Protein AF-A0A6M0K712-F1 (afdb_monomer)

Nearest PDB structures (foldseek):
  5irg-assembly1_A  TM=6.429E-01  e=1.440E-02  Roseburia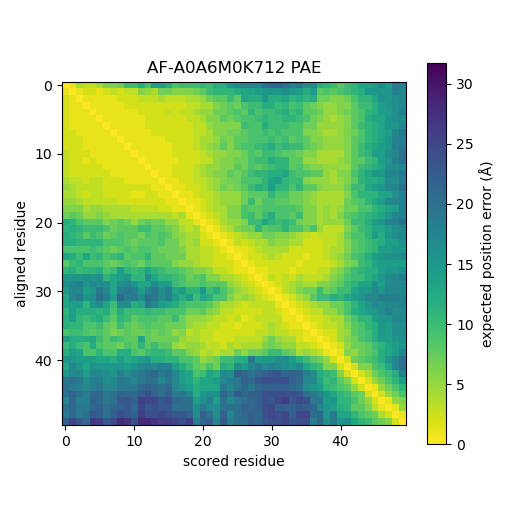 intestinalis XB6B4
  5hhl-assembly4_G  TM=6.660E-01  e=2.835E-02  Agathobacter rectalis M104/1
  8yt8-assembly1_B  TM=5.661E-01  e=4.568E+00  Mus musculus

Foldseek 3Di:
DVVVVVVQVVCVVVVNDDFADWDWDWDADPVGDTDTDTHGPPDPPDDDDD

Structur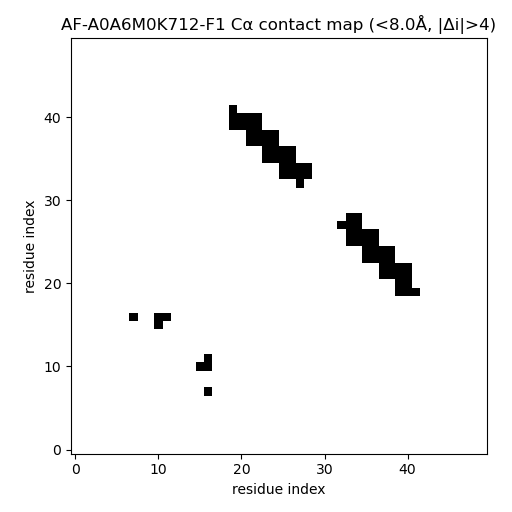e (mmCIF, N/CA/C/O backbone):
data_AF-A0A6M0K712-F1
#
_entry.id   AF-A0A6M0K712-F1
#
loop_
_atom_site.group_PDB
_atom_site.id
_atom_site.type_symbol
_atom_site.label_atom_id
_atom_site.label_alt_id
_atom_site.label_comp_id
_atom_site.label_asym_id
_atom_site.label_entity_id
_atom_site.label_seq_id
_atom_site.pdbx_PDB_ins_code
_atom_site.Cartn_x
_atom_site.Cartn_y
_atom_site.Cartn_z
_atom_site.occupancy
_atom_site.B_iso_or_equiv
_atom_site.auth_seq_id
_atom_site.auth_comp_id
_atom_site.auth_asym_id
_atom_site.auth_atom_id
_atom_site.pdbx_PDB_model_num
ATOM 1 N N . VAL A 1 1 ? -20.205 6.029 -6.779 1.00 77.94 1 VAL A N 1
ATOM 2 C CA . VAL A 1 1 ? -18.846 6.319 -6.230 1.00 77.94 1 VAL A CA 1
ATOM 3 C C . VAL A 1 1 ? -18.911 6.625 -4.732 1.00 77.94 1 VAL A C 1
ATOM 5 O O . VAL A 1 1 ? -18.009 6.279 -3.980 1.00 77.94 1 VAL A O 1
ATOM 8 N N . GLU A 1 2 ? -20.013 7.210 -4.286 1.00 91.62 2 GLU A N 1
ATOM 9 C CA . GLU A 1 2 ? -20.321 7.663 -2.934 1.00 91.62 2 GLU A CA 1
ATOM 10 C C . GLU A 1 2 ? -20.18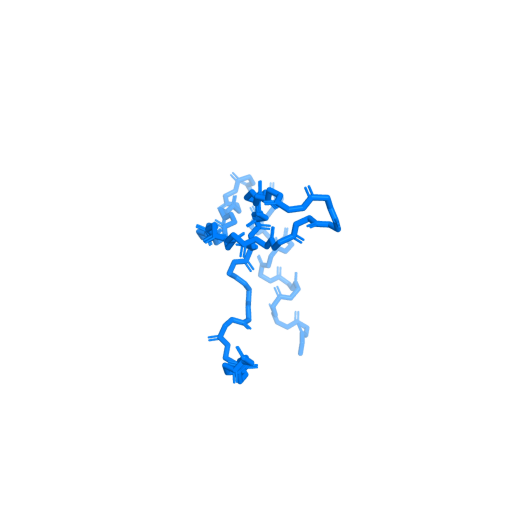0 6.568 -1.867 1.00 91.62 2 GLU A C 1
ATOM 12 O O . GLU A 1 2 ? -19.542 6.796 -0.844 1.00 91.62 2 GLU A O 1
ATOM 17 N N . ALA A 1 3 ? -20.699 5.362 -2.120 1.00 87.31 3 ALA A N 1
ATOM 18 C CA . ALA A 1 3 ? -20.629 4.249 -1.166 1.00 87.31 3 ALA A CA 1
ATOM 19 C C . ALA A 1 3 ? -19.183 3.836 -0.828 1.00 87.31 3 ALA A C 1
ATOM 21 O O . ALA A 1 3 ? -18.861 3.572 0.327 1.00 87.31 3 ALA A O 1
ATOM 22 N N . PHE A 1 4 ? -18.292 3.849 -1.823 1.00 84.88 4 PHE A N 1
ATOM 23 C CA . PHE A 1 4 ? -16.873 3.540 -1.638 1.00 84.88 4 PHE A CA 1
ATOM 24 C C . PHE A 1 4 ? -16.167 4.594 -0.774 1.00 84.88 4 PHE A C 1
ATOM 26 O O . PHE A 1 4 ? -15.391 4.258 0.121 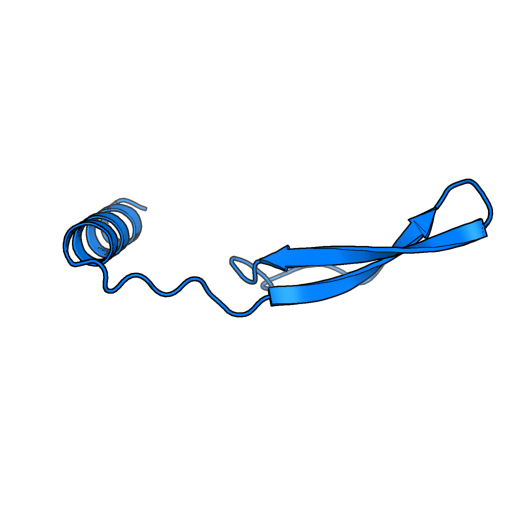1.00 84.88 4 PHE A O 1
ATOM 33 N N . LEU A 1 5 ? -16.460 5.876 -1.011 1.00 91.94 5 LEU A N 1
ATOM 34 C CA . LEU A 1 5 ? -15.894 6.972 -0.222 1.00 91.94 5 LEU A CA 1
ATOM 35 C C . LEU A 1 5 ? -16.400 6.948 1.225 1.00 91.94 5 LEU A C 1
ATOM 37 O O . LEU A 1 5 ? -15.619 7.186 2.149 1.00 91.94 5 LEU A O 1
ATOM 41 N N . ALA 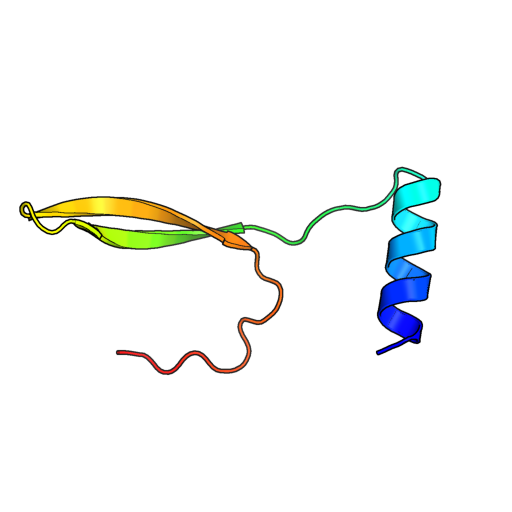A 1 6 ? -17.679 6.621 1.422 1.00 94.44 6 ALA A N 1
ATOM 42 C CA . ALA A 1 6 ? -18.267 6.461 2.745 1.00 94.44 6 ALA A CA 1
ATOM 43 C C . ALA A 1 6 ? -17.580 5.329 3.530 1.00 94.44 6 ALA A C 1
ATOM 45 O O . ALA A 1 6 ? -17.082 5.569 4.631 1.00 94.44 6 ALA A O 1
ATOM 46 N N . GLU A 1 7 ? -17.450 4.138 2.932 1.00 91.50 7 GLU A N 1
ATOM 47 C CA . GLU A 1 7 ? -16.802 2.978 3.560 1.00 91.50 7 GLU A CA 1
ATOM 48 C C . GLU A 1 7 ? -15.337 3.266 3.931 1.00 91.50 7 GLU A C 1
ATOM 50 O O . GLU A 1 7 ? -14.896 2.994 5.053 1.00 91.50 7 GLU A O 1
ATOM 55 N N . ILE A 1 8 ? -14.562 3.855 3.012 1.00 92.31 8 ILE A N 1
ATOM 56 C CA . ILE A 1 8 ? -13.164 4.209 3.287 1.00 92.31 8 ILE A CA 1
ATOM 57 C C . ILE A 1 8 ? -13.074 5.244 4.409 1.00 92.31 8 ILE A C 1
ATOM 59 O O . ILE A 1 8 ? -12.235 5.097 5.301 1.00 92.31 8 ILE A O 1
ATOM 63 N N . GLY A 1 9 ? -13.941 6.259 4.403 1.00 93.69 9 GLY A N 1
ATOM 64 C CA . GLY A 1 9 ? -13.981 7.281 5.445 1.00 93.69 9 GLY A CA 1
ATOM 65 C C . GLY A 1 9 ? -14.215 6.689 6.837 1.00 93.69 9 GLY A C 1
ATOM 66 O O . GLY A 1 9 ? -13.516 7.044 7.787 1.00 93.69 9 GLY A O 1
ATOM 67 N N . GLU A 1 10 ? -15.154 5.754 6.973 1.00 96.38 10 GLU A N 1
ATOM 68 C CA . GLU A 1 10 ? -15.406 5.058 8.240 1.00 96.38 10 GLU A CA 1
ATOM 69 C C . GLU A 1 10 ? -14.219 4.199 8.681 1.00 96.38 10 GLU A C 1
ATOM 71 O O . GLU A 1 10 ? -13.774 4.284 9.829 1.00 96.38 10 GLU A O 1
ATOM 76 N N . ARG A 1 11 ? -13.636 3.420 7.765 1.00 94.75 11 ARG A N 1
ATOM 77 C CA . ARG A 1 11 ? -12.490 2.549 8.069 1.00 94.75 11 ARG A CA 1
ATOM 78 C C . ARG A 1 11 ? -11.242 3.338 8.456 1.00 94.75 11 ARG A C 1
ATOM 80 O O . ARG A 1 11 ? -10.499 2.893 9.334 1.00 94.75 11 ARG A O 1
ATOM 87 N N . LEU A 1 12 ? -11.014 4.495 7.834 1.00 95.38 12 LEU A N 1
ATOM 88 C CA . LEU A 1 12 ? -9.924 5.407 8.181 1.00 95.38 12 LEU A CA 1
ATOM 89 C C . LEU A 1 12 ? -10.119 5.997 9.582 1.00 95.38 12 LEU A C 1
ATOM 91 O O . LEU A 1 12 ? -9.206 5.902 10.402 1.00 95.38 12 LEU A O 1
ATOM 95 N N . ARG A 1 13 ? -11.312 6.526 9.897 1.00 96.38 13 ARG A N 1
ATOM 96 C CA . ARG A 1 13 ? -11.627 7.060 11.240 1.00 96.38 13 ARG A CA 1
ATOM 97 C C . ARG A 1 13 ? -11.503 5.993 12.327 1.00 96.38 13 ARG A C 1
ATOM 99 O O . ARG A 1 13 ? -10.957 6.262 13.393 1.00 96.38 13 ARG A O 1
ATOM 106 N N . ALA A 1 14 ? -11.929 4.767 12.033 1.00 97.25 14 ALA A N 1
ATOM 107 C CA . ALA A 1 14 ? -11.797 3.623 12.931 1.00 97.25 14 ALA A CA 1
ATOM 108 C C . ALA A 1 14 ? -10.361 3.066 13.031 1.00 97.25 14 ALA A C 1
ATOM 110 O O . ALA A 1 14 ? -10.143 2.107 13.770 1.00 97.25 14 ALA A O 1
ATOM 111 N N . LYS A 1 15 ? -9.386 3.611 12.282 1.00 93.62 15 LYS A N 1
ATOM 112 C CA . LYS A 1 15 ? -8.005 3.095 12.164 1.00 93.62 15 LYS A CA 1
ATOM 113 C C . LYS A 1 15 ? -7.930 1.625 11.714 1.00 93.62 15 LYS A C 1
ATOM 115 O O . LYS A 1 15 ? -6.981 0.913 12.027 1.00 93.62 15 LYS A O 1
ATOM 120 N N . ARG A 1 16 ? -8.936 1.159 10.968 1.00 92.31 16 ARG A N 1
ATOM 121 C CA . ARG A 1 16 ? -9.050 -0.213 10.428 1.00 92.31 16 ARG A CA 1
ATOM 122 C C . ARG A 1 16 ? -8.830 -0.282 8.920 1.00 92.31 16 ARG A C 1
ATOM 124 O O . ARG A 1 16 ? -8.941 -1.355 8.322 1.00 92.31 16 ARG A O 1
ATOM 131 N N . TYR A 1 17 ? -8.564 0.851 8.280 1.00 91.75 17 TYR A N 1
ATOM 132 C CA . TYR A 1 17 ? -8.224 0.870 6.869 1.00 91.75 17 TYR A CA 1
ATOM 133 C C . TYR A 1 17 ? -6.913 0.110 6.642 1.00 91.75 17 TYR A C 1
ATOM 135 O O . TYR A 1 17 ? -5.881 0.436 7.226 1.00 91.75 17 TYR A O 1
ATOM 143 N N . ARG A 1 18 ? -6.974 -0.917 5.792 1.00 84.81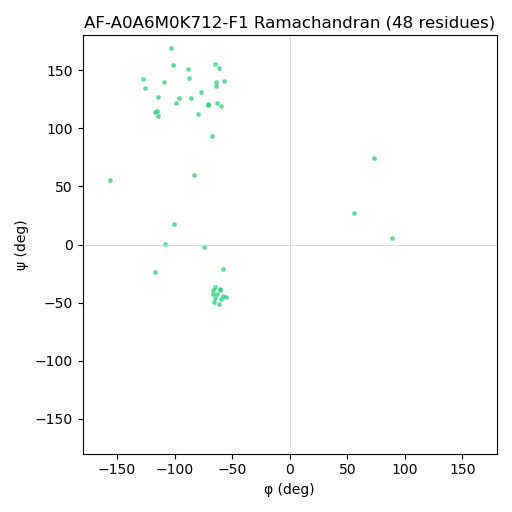 18 ARG A N 1
ATOM 144 C CA . ARG A 1 18 ? -5.802 -1.632 5.292 1.00 84.81 18 ARG A CA 1
ATOM 145 C C . ARG A 1 18 ? -5.736 -1.390 3.789 1.00 84.81 18 ARG A C 1
ATOM 147 O O . ARG A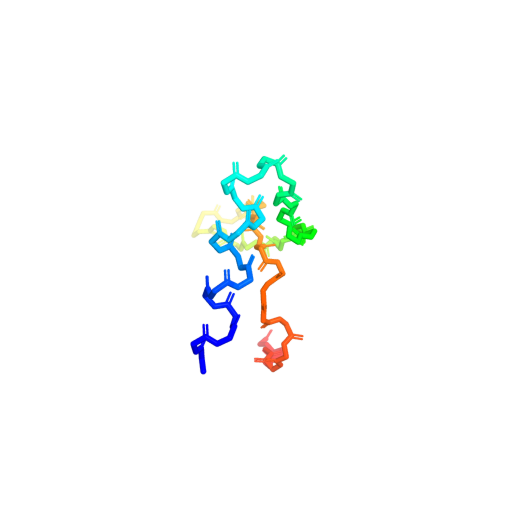 1 18 ? -6.674 -1.805 3.102 1.00 84.81 18 ARG A O 1
ATOM 154 N N . PRO A 1 19 ? -4.696 -0.703 3.287 1.00 82.81 19 PRO A N 1
ATOM 155 C CA . PRO A 1 19 ? -4.531 -0.522 1.856 1.00 82.81 19 PRO A CA 1
ATOM 156 C C . PRO A 1 19 ? -4.362 -1.883 1.178 1.00 82.81 19 PRO A C 1
ATOM 158 O O . PRO A 1 19 ? -3.893 -2.849 1.784 1.00 82.81 19 PRO A O 1
ATOM 161 N N . GLN A 1 20 ? -4.777 -1.957 -0.081 1.00 81.69 20 GLN A N 1
ATOM 162 C CA . GLN A 1 20 ? -4.639 -3.168 -0.881 1.00 81.69 20 GLN A CA 1
ATOM 163 C C . GLN A 1 20 ? -3.160 -3.502 -1.121 1.00 81.69 20 GLN A C 1
ATOM 165 O O . GLN A 1 20 ? -2.290 -2.628 -1.068 1.00 81.69 20 GLN A O 1
ATOM 170 N N . ALA A 1 21 ? -2.885 -4.783 -1.376 1.00 78.81 21 ALA A N 1
ATOM 171 C CA . ALA A 1 21 ? -1.532 -5.274 -1.597 1.00 78.81 21 ALA A CA 1
ATOM 172 C C . ALA A 1 21 ? -0.857 -4.539 -2.764 1.00 78.81 21 ALA A C 1
ATOM 174 O O . ALA A 1 21 ? -1.474 -4.260 -3.793 1.00 78.81 21 ALA A O 1
ATOM 175 N N . VAL A 1 22 ? 0.429 -4.242 -2.612 1.00 79.06 22 VAL A N 1
ATOM 176 C CA . VAL A 1 22 ? 1.221 -3.626 -3.675 1.00 79.06 22 VAL A CA 1
ATOM 177 C C . VAL A 1 22 ? 1.818 -4.701 -4.578 1.00 79.06 22 VAL A C 1
ATOM 179 O O . VAL A 1 22 ? 2.223 -5.764 -4.106 1.00 79.06 22 VAL A O 1
ATOM 182 N N . ARG A 1 23 ? 1.897 -4.428 -5.882 1.00 80.62 23 ARG A N 1
ATOM 183 C CA . ARG A 1 23 ? 2.709 -5.216 -6.819 1.00 80.62 23 ARG A CA 1
ATOM 184 C C . ARG A 1 23 ? 3.910 -4.390 -7.250 1.00 80.62 23 ARG A C 1
ATOM 186 O O . ARG A 1 23 ? 3.783 -3.194 -7.501 1.00 80.62 23 ARG A O 1
ATOM 193 N N . LEU A 1 24 ? 5.068 -5.034 -7.348 1.00 82.38 24 LEU A N 1
ATOM 194 C CA . LEU A 1 24 ? 6.253 -4.420 -7.934 1.00 82.38 24 LEU A CA 1
ATOM 195 C C . LEU A 1 24 ? 6.208 -4.621 -9.446 1.00 82.38 24 LEU A C 1
ATOM 197 O O . LEU A 1 24 ? 6.070 -5.748 -9.917 1.00 82.38 24 LEU A O 1
ATOM 201 N N . LYS A 1 25 ? 6.330 -3.528 -10.197 1.00 85.19 25 LYS A N 1
ATOM 202 C CA . LYS A 1 25 ? 6.570 -3.568 -11.639 1.00 85.19 25 LYS A CA 1
ATOM 203 C C . LYS A 1 25 ? 7.950 -2.990 -11.912 1.00 85.19 25 LYS A C 1
ATOM 205 O O . LYS A 1 25 ? 8.247 -1.880 -11.473 1.00 85.19 25 LYS A O 1
ATOM 210 N N . LEU A 1 26 ? 8.784 -3.739 -12.622 1.00 88.75 26 LEU A N 1
ATOM 211 C CA . LEU A 1 26 ? 10.062 -3.232 -13.109 1.00 88.75 26 LEU A CA 1
ATOM 212 C C . LEU A 1 26 ? 9.795 -2.345 -14.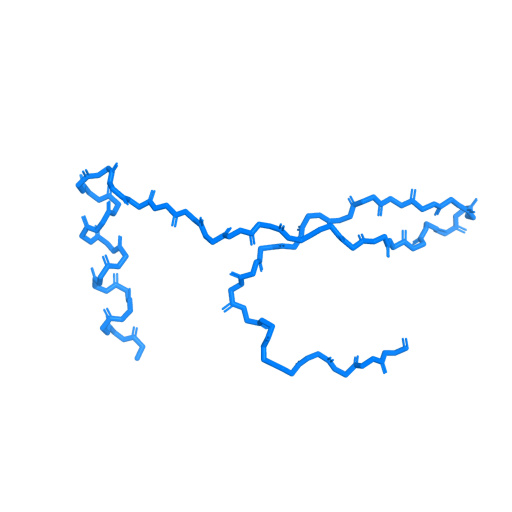326 1.00 88.75 26 LEU A C 1
ATOM 214 O O . LEU A 1 26 ? 8.998 -2.693 -15.198 1.00 88.75 26 LEU A O 1
ATOM 218 N N . ILE A 1 27 ? 10.388 -1.153 -14.327 1.00 88.31 27 ILE A N 1
ATOM 219 C CA . ILE A 1 27 ? 10.276 -0.188 -15.424 1.00 88.31 27 ILE A CA 1
ATOM 220 C C . ILE A 1 27 ? 11.689 0.195 -15.862 1.00 88.31 27 ILE A C 1
ATOM 222 O O . ILE A 1 27 ? 12.524 0.486 -14.991 1.00 88.31 27 ILE A O 1
ATOM 226 N N . PRO A 1 28 ? 11.956 0.239 -17.178 1.00 91.00 28 PRO A N 1
ATOM 227 C CA . PRO A 1 28 ? 13.249 0.656 -17.689 1.00 91.00 28 PRO A CA 1
ATOM 228 C C . PRO A 1 28 ? 13.526 2.121 -17.343 1.00 91.00 28 PRO A C 1
ATOM 230 O O . PRO A 1 28 ? 12.659 2.996 -17.413 1.00 91.00 28 PRO A O 1
ATOM 233 N N . LYS A 1 29 ? 14.768 2.402 -16.971 1.00 85.12 29 LYS A N 1
ATOM 234 C CA . LYS A 1 29 ? 15.328 3.746 -16.895 1.00 85.12 29 LYS A CA 1
ATOM 235 C C . LYS A 1 29 ? 15.907 4.105 -18.258 1.00 85.12 29 LYS A C 1
ATOM 237 O O . LYS A 1 29 ? 16.436 3.250 -18.962 1.00 85.12 29 LYS A O 1
ATOM 242 N N . ALA A 1 30 ? 15.905 5.395 -18.577 1.00 83.44 30 ALA A N 1
ATOM 243 C CA . ALA A 1 30 ? 16.485 5.911 -19.818 1.00 83.44 30 ALA A CA 1
ATOM 244 C C . ALA A 1 30 ? 17.981 5.567 -19.998 1.00 83.44 30 ALA A C 1
ATOM 246 O O . ALA A 1 30 ? 18.480 5.573 -21.114 1.00 83.44 30 ALA A O 1
ATOM 247 N N . ASN A 1 31 ? 18.691 5.247 -18.912 1.00 82.19 31 ASN A N 1
ATOM 248 C CA . ASN A 1 31 ? 20.109 4.888 -18.898 1.00 82.19 31 ASN A CA 1
ATOM 249 C C . ASN A 1 31 ? 20.381 3.369 -18.814 1.00 82.19 31 ASN A C 1
ATOM 251 O O . ASN A 1 31 ? 21.486 2.975 -18.455 1.00 82.19 31 ASN A O 1
ATOM 255 N N . GLY A 1 32 ? 19.392 2.517 -19.115 1.00 82.31 32 GLY A N 1
ATOM 256 C CA . GLY A 1 32 ? 19.600 1.074 -19.314 1.00 82.31 32 GLY A CA 1
ATOM 257 C C . GLY A 1 32 ? 19.505 0.181 -18.070 1.00 82.31 32 GLY A C 1
ATOM 258 O O . GLY A 1 32 ? 19.754 -1.014 -18.170 1.00 82.31 32 GLY A O 1
ATOM 259 N N . GLY A 1 33 ? 19.134 0.719 -16.905 1.00 88.19 33 GLY A N 1
ATOM 260 C CA . GLY A 1 33 ? 18.813 -0.084 -15.714 1.00 88.19 33 GLY A CA 1
ATOM 261 C C . GLY A 1 33 ? 17.309 -0.195 -15.472 1.00 88.19 33 GLY A C 1
ATOM 262 O O . GLY A 1 33 ? 16.535 0.566 -16.040 1.00 88.19 33 GLY A O 1
ATOM 263 N N . GLU A 1 34 ? 16.877 -1.066 -14.564 1.00 90.81 34 GLU A N 1
ATOM 264 C CA . GLU A 1 34 ? 15.478 -1.119 -14.119 1.00 90.81 34 GLU A CA 1
ATOM 265 C C . GLU A 1 34 ? 15.298 -0.435 -12.757 1.00 90.81 34 GLU A C 1
ATOM 267 O O . GLU A 1 34 ? 16.234 -0.306 -11.959 1.00 90.81 34 GLU A O 1
ATOM 272 N N . ARG A 1 35 ? 14.086 0.058 -12.482 1.00 87.31 35 ARG A N 1
ATOM 273 C CA . ARG A 1 35 ? 13.674 0.445 -11.125 1.00 87.31 35 ARG A CA 1
ATOM 274 C C . ARG A 1 35 ? 12.362 -0.221 -10.732 1.00 87.31 35 ARG A C 1
ATOM 276 O O . ARG A 1 35 ? 11.462 -0.297 -11.571 1.00 87.31 35 ARG A O 1
ATOM 283 N N . PRO A 1 36 ? 12.217 -0.635 -9.463 1.00 88.62 36 PRO A N 1
ATOM 284 C CA . PRO A 1 36 ? 10.940 -1.094 -8.953 1.00 88.62 36 PRO A CA 1
ATOM 285 C C . PRO A 1 36 ? 9.993 0.099 -8.808 1.00 88.62 36 PRO A C 1
ATOM 287 O O . PRO A 1 36 ? 10.269 1.042 -8.066 1.00 88.62 36 PRO A O 1
ATOM 290 N N . LEU A 1 37 ? 8.866 0.058 -9.515 1.00 86.31 37 LEU A N 1
ATOM 291 C CA . LEU A 1 37 ? 7.719 0.908 -9.235 1.00 86.31 37 LEU A CA 1
ATOM 292 C C . LEU A 1 37 ? 6.739 0.132 -8.360 1.00 86.31 37 LEU A C 1
ATOM 294 O O . LEU A 1 37 ? 6.303 -0.967 -8.710 1.00 86.31 37 LEU A O 1
ATOM 298 N N . VAL A 1 38 ? 6.383 0.728 -7.226 1.00 81.50 38 VAL A N 1
ATOM 299 C CA . VAL A 1 38 ? 5.333 0.208 -6.356 1.00 81.50 38 VAL A CA 1
ATOM 300 C C . VAL A 1 38 ? 3.992 0.619 -6.951 1.00 81.50 38 VAL A C 1
ATOM 302 O O . VAL A 1 38 ? 3.659 1.802 -6.981 1.00 81.50 38 VAL A O 1
ATOM 305 N N . LEU A 1 39 ? 3.227 -0.355 -7.437 1.00 79.00 39 LEU A N 1
ATOM 306 C CA . LEU A 1 39 ? 1.867 -0.144 -7.911 1.00 79.00 39 LEU A CA 1
ATOM 307 C C . LEU A 1 39 ? 0.887 -0.558 -6.813 1.00 79.00 39 LEU A C 1
ATOM 309 O O . LEU A 1 39 ? 0.872 -1.716 -6.387 1.00 79.00 39 LEU A O 1
ATOM 313 N N . PHE A 1 40 ? 0.045 0.376 -6.377 1.00 74.75 40 PHE A N 1
ATOM 314 C CA . PHE A 1 40 ? -1.099 0.046 -5.535 1.00 74.75 40 PHE A CA 1
ATOM 315 C C . PHE A 1 40 ? -2.129 -0.701 -6.386 1.00 74.75 40 PHE A C 1
ATOM 317 O O . PHE A 1 40 ? -2.595 -0.181 -7.403 1.00 74.75 40 PHE A O 1
ATOM 324 N N . VAL A 1 41 ? -2.478 -1.933 -6.000 1.00 64.69 41 VAL A N 1
ATOM 325 C CA . VAL A 1 41 ? -3.624 -2.626 -6.596 1.00 64.69 41 VAL A CA 1
ATOM 326 C C . VAL A 1 41 ? -4.861 -1.869 -6.150 1.00 64.69 41 VAL A C 1
ATOM 328 O O . VAL A 1 41 ? -5.368 -2.093 -5.067 1.00 64.69 41 VAL A O 1
ATOM 331 N N . THR A 1 42 ? -5.327 -0.926 -6.952 1.00 54.59 42 THR A N 1
ATOM 332 C CA . THR A 1 42 ? -6.678 -0.378 -6.784 1.00 54.59 42 THR A CA 1
ATOM 333 C C . THR A 1 42 ? -7.528 -0.686 -8.010 1.00 54.59 42 THR A C 1
ATOM 335 O O . THR A 1 42 ? -8.743 -0.772 -7.893 1.00 54.59 42 THR A O 1
ATOM 338 N N . LEU A 1 43 ? -6.900 -0.921 -9.172 1.00 48.00 43 LEU A N 1
ATOM 339 C CA . LEU A 1 43 ? -7.563 -1.086 -10.468 1.00 48.00 43 LEU A CA 1
ATOM 340 C C . LEU A 1 43 ? -6.696 -1.893 -11.462 1.00 48.00 43 LEU A C 1
ATOM 342 O O . LEU A 1 43 ? -6.429 -1.433 -12.563 1.00 48.00 43 LEU A O 1
ATOM 346 N N . ILE A 1 44 ? -6.250 -3.113 -11.126 1.00 50.94 44 ILE A N 1
ATOM 347 C CA . ILE A 1 44 ? -5.817 -4.064 -12.180 1.00 50.94 44 ILE A CA 1
ATOM 348 C C . ILE A 1 44 ? -7.068 -4.770 -12.717 1.00 50.94 44 ILE A C 1
ATOM 350 O O . ILE A 1 44 ? -7.248 -5.977 -12.587 1.00 50.94 44 ILE A O 1
ATOM 354 N N . ARG A 1 45 ? -7.990 -3.981 -13.258 1.00 48.75 45 ARG A N 1
ATOM 355 C CA . ARG A 1 45 ? -8.924 -4.434 -14.278 1.00 48.75 45 ARG A CA 1
ATOM 356 C C . ARG A 1 45 ? -8.561 -3.581 -15.480 1.00 48.75 45 ARG A C 1
ATOM 358 O O . ARG A 1 45 ? -8.657 -2.368 -15.391 1.00 48.75 45 ARG A O 1
ATOM 365 N N . GLU A 1 46 ? -8.052 -4.233 -16.520 1.00 47.59 46 GLU A N 1
ATOM 366 C CA . GLU A 1 46 ? -7.677 -3.619 -17.800 1.00 47.59 46 GLU A CA 1
ATOM 367 C C . GLU A 1 46 ? -6.401 -2.759 -17.773 1.00 47.59 46 GLU A C 1
ATOM 369 O O . GLU A 1 46 ? -6.425 -1.539 -17.870 1.00 47.59 46 GLU A O 1
ATOM 374 N N . ALA A 1 47 ? -5.239 -3.409 -17.714 1.00 45.66 47 ALA A N 1
ATOM 375 C CA . ALA A 1 47 ? -4.031 -2.833 -18.302 1.00 45.66 47 ALA A CA 1
ATOM 376 C C . ALA A 1 47 ? -3.628 -3.749 -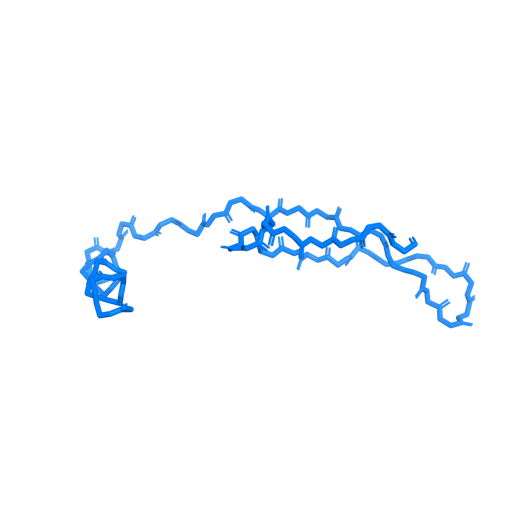19.467 1.00 45.66 47 ALA A C 1
ATOM 378 O O . ALA A 1 47 ? -3.261 -4.897 -19.196 1.00 45.66 47 ALA A O 1
ATOM 379 N N . PRO A 1 48 ? -3.741 -3.318 -20.740 1.00 45.56 48 PRO A N 1
ATOM 380 C CA . PRO A 1 48 ? -3.250 -4.121 -21.849 1.00 45.56 48 PRO A CA 1
ATOM 381 C C . PRO A 1 48 ? -1.732 -4.256 -21.711 1.00 45.56 48 PRO A C 1
ATOM 383 O O . PRO A 1 48 ? -1.034 -3.303 -21.354 1.00 45.56 48 PRO A O 1
ATOM 386 N N . ALA A 1 49 ? -1.241 -5.473 -21.934 1.00 50.72 49 ALA A N 1
ATOM 387 C CA . ALA A 1 49 ? 0.182 -5.726 -22.061 1.00 50.72 49 ALA A CA 1
ATOM 388 C C . ALA A 1 49 ? 0.710 -4.893 -23.242 1.00 50.72 49 ALA A C 1
ATOM 390 O O . ALA A 1 49 ? 0.213 -5.036 -24.358 1.00 50.72 49 ALA A O 1
ATOM 391 N N . LEU A 1 50 ? 1.647 -3.988 -22.954 1.00 44.22 50 LEU A N 1
ATOM 392 C CA . LEU A 1 50 ? 2.499 -3.317 -23.937 1.00 44.22 50 LEU A CA 1
ATOM 393 C C . LEU A 1 50 ? 3.767 -4.145 -24.113 1.00 44.22 50 LEU A C 1
ATOM 395 O O . LEU A 1 50 ? 4.284 -4.597 -23.061 1.00 44.22 50 LEU A O 1
#

Organism: NCBI:txid57489

pLDDT: mean 79.94, std 16.03, range [44.22, 97.25]

Radius of gyration: 15.83 Å; Cα contacts (8 Å, |Δi|>4): 38; chains: 1; bounding box: 41×13×37 Å

Secondary structure (DSSP, 8-state):
-HHHHHHHHHHHHTT---PPPEEEEEEE-TTS-EEEEEEE-S--S-----

Sequence (50 aa):
VEAFLAEIGERLRAKRYRPQAVRLKLIPKANGGERPLVLFVTLIREAPAL

Solvent-accessible surface area (backbone atoms only — not comparable to full-atom values): 3369 Å² total; per-residue (Å²): 116,65,70,60,55,52,53,49,52,52,28,50,76,69,72,64,62,74,82,60,66,68,46,78,42,79,41,82,43,99,86,80,48,75,43,81,41,82,38,72,54,84,67,89,68,86,72,82,89,127

Mean predicted aligned error: 8.99 Å